Protein 2X6M (pdb70)

Nearest PDB structures (foldseek):
  2x6m-assembly1_A  TM=1.008E+00  e=6.045E-26  Camelus dromedarius
  4jg0-assembly1_H  TM=9.478E-01  e=7.344E-15  Homo sapiens
  6ncp-assembly1_A  TM=9.201E-01  e=1.191E-14  Homo sapiens
  6ncp-assembly2_C  TM=9.007E-01  e=2.667E-14  Homo sapiens
  7k0z-assembly2_A  TM=8.999E-01  e=2.588E-11  Monodelphis domestica

InterPro domains:
  IPR001058 Synuclein [PF01387] (1-130)
  IPR001058 Synuclein [PR01211] (2-14)
  IPR001058 Synuclein [PR01211] (14-28)
  IPR001058 Synuclein [PR01211] (29-48)
  IPR001058 Synuclein [PR01211] (49-72)
  IPR001058 Synuclein [PR01211] (84-99)
  IPR001058 Synuclein [PTHR13820] (1-130)
  IPR002460 Alpha-synuclein [PR01212] (71-80)
  IPR002460 Alpha-synuclein [PR01212] (92-102)
  IPR002460 Alpha-synuclein [PR01212] (103-117)
  IPR002460 Alpha-synuclein [PR01212] (118-133)

Secondary structure (DSSP, 8-state):
-EEEEE--EEEETT--EEEEEEEESS-GGGS-EEEEEE-TTS--EEEEEE-STT---EEE-GGGTTTEEEEEEGGGTEEEEEE-S--GGG-EEEEEEEESSSS--TTSS--EEEE---EEEEEE--/--PPP-

Sequence (132 aa):
GQLVESSGGGSVQAGGSLRLSSCCAASSGIDSSSYCMGWFRQRPGKEEREGVARINGLGGVKTAYADDSVKDRFTISRDNAENTVYLQMMNSSLKPEDTAIYYCCAAKFSPGYCGGSWSNFGYWGQGTQVTVSSHDYEPEA

B-factor: mean 17.91, std 7.94, range [5.57, 53.34]

Foldseek 3Di:
DAKAKDFADAEAAQAKTKIKIADDPDQLLQWWKFKWWAFVPRDIDTAKIAFHPNGGDMDGDPVQPPQWDWGDDNVRSMIMIIGGNDDQRPFTFMKMFTADGGGTPPPDPPRTDYIHPTHTHGYDYD/DDDDDD

CATH classification: 2.60.40.10

Solvent-accessible surface area: 6546 Å² total; per-residue (Å²): 67,100,5,72,17,60,36,32,29,90,32,139,50,59,29,55,27,116,0,28,0,47,13,51,80,18,76,0,23,29,24,1,0,0,0,14,7,54,42,95,82,102,158,110,52,10,0,0,17,7,0,0,95,41,7,117,70,46,18,42,20,140,60,0,106,136,32,4,69,4,43,32,55,82,100,118,42,12,0,37,0,44,0,59,58,3,98,56,106,1,26,2,56,0,29,0,0,0,22,126,68,80,15,92,4,67,48,41,83,62,111,19,24,62,85,6,169,22,19,84,0,42,6,51,86,236,168,220,14,58,124,8

GO terms:
  GO:0035543 positive regulation of SNARE complex assembly (P, IDA)
  GO:0004860 protein kinase inhibitor activity (F, TAS)
  GO:1905606 regulation of presynapse assembly (P, IGI)
  GO:0051621 regulation of norepinephrine uptake (P, IGI)
  GO:0141108 transporter regulator activity (F, IGI)
  GO:0005515 protein binding (F, IPI)
  GO:0003779 actin binding (F, IPI)
  GO:0099512 supramolecular fiber (C, IDA)
  GO:0005543 phospholipid binding (F, IDA)
  GO:0008047 enzyme activator activity (F, IDA)
  GO:0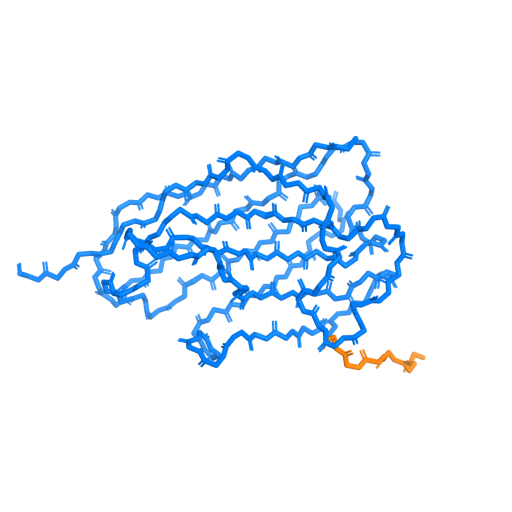034599 cellular response to oxidative stress (P, IDA)
  GO:0005576 extracellular region (C, IDA)
  GO:0005737 cytoplasm (C, IDA)
  GO:0005886 plasma membrane (C, IDA)
  GO:0016234 inclusion body (C, IDA)
  GO:1903285 positive regulation of hydrogen peroxide catabolic process (P, IDA)
  GO:0050729 positive regulation of inflammatory response (P, IDA)
  GO:0006749 glutathione metabolic process (P, IDA)
  GO:0140311 protein sequestering activity (F, IDA)
  GO:0001774 microglial cell activation (P, TAS)

Radius of gyration: 13.83 Å; Cα contacts (8 Å, |Δi|>4): 393; chains: 2; bounding box: 40×36×29 Å

Structure (mmCIF, N/CA/C/O backbone):
data_2X6M
#
_entry.id   2X6M
#
_cell.length_a   60.170
_cell.length_b   63.120
_cell.length_c   62.870
_cell.angle_alpha   90.00
_cell.angle_beta   90.00
_cell.angle_gamma   90.00
#
_symmetry.space_group_name_H-M   'C 2 2 21'
#
loop_
_entity.id
_entity.type
_entity.pdbx_description
1 polymer 'HEAVY CHAIN VARIABLE DOMAIN FROM DROMEDARY'
2 polymer 'ALPHA-SYNUCLEIN PEPTIDE'
3 water water
#
loop_
_atom_site.group_PDB
_atom_site.id
_atom_site.type_symbol
_atom_site.label_atom_id
_atom_site.label_alt_id
_atom_site.label_comp_id
_atom_site.label_asym_id
_atom_site.label_entity_id
_atom_site.label_seq_id
_atom_site.pdbx_PDB_ins_code
_atom_site.Cartn_x
_atom_site.Cartn_y
_atom_site.Cartn_z
_atom_site.occupancy
_atom_site.B_iso_or_equiv
_atom_site.auth_seq_id
_atom_site.auth_comp_id
_atom_site.auth_asym_id
_atom_site.auth_atom_id
_atom_site.pdbx_PDB_model_num
ATOM 1 N N . GLY A 1 1 ? -13.603 31.926 2.703 1.00 37.06 2 GLY A N 1
ATOM 2 C CA . GLY A 1 1 ? -13.820 30.505 3.102 1.00 33.78 2 GLY A CA 1
ATOM 3 C C . GLY A 1 1 ? -12.580 29.798 3.636 1.00 34.06 2 GLY A C 1
ATOM 4 O O . GLY A 1 1 ? -11.655 29.465 2.866 1.00 33.64 2 GLY A O 1
ATOM 5 N N . GLN A 1 2 ? -12.585 29.527 4.950 1.00 30.08 3 GLN A N 1
ATOM 6 C CA . GLN A 1 2 ? -11.455 28.920 5.664 1.00 25.60 3 GLN A CA 1
ATOM 7 C C . GLN A 1 2 ? -12.097 27.957 6.687 1.00 21.21 3 GLN A C 1
ATOM 8 O O . GLN A 1 2 ? -13.181 28.196 7.214 1.00 20.86 3 GLN A O 1
ATOM 14 N N . LEU A 1 3 ? -11.453 26.821 6.892 1.00 15.81 4 LEU A N 1
ATOM 15 C CA . LEU A 1 3 ? -11.896 25.816 7.854 1.00 12.65 4 LEU A CA 1
ATOM 16 C C . LEU A 1 3 ? -10.666 25.475 8.670 1.00 14.96 4 LEU A C 1
ATOM 17 O O . LEU A 1 3 ? -9.576 25.324 8.126 1.00 15.65 4 LEU A O 1
ATOM 22 N N . VAL A 1 4 ? -10.843 25.343 9.973 1.00 14.20 5 VAL A N 1
ATOM 23 C CA . VAL A 1 4 ? -9.750 25.025 10.852 1.00 15.39 5 VAL A CA 1
ATOM 24 C C . VAL A 1 4 ? -10.138 23.903 11.833 1.00 15.53 5 VAL A C 1
ATOM 25 O O . VAL A 1 4 ? -11.079 24.048 12.606 1.00 15.05 5 VAL A O 1
ATOM 29 N N . GLU A 1 5 ? -9.423 22.790 11.767 1.00 14.39 6 GLU A N 1
ATOM 30 C CA . GLU A 1 5 ? -9.698 21.633 12.616 1.00 13.56 6 GLU A CA 1
ATOM 31 C C . GLU A 1 5 ? -8.939 21.781 13.909 1.00 14.52 6 GLU A C 1
ATOM 32 O O . GLU A 1 5 ? -7.747 22.217 13.932 1.00 15.81 6 GLU A O 1
ATOM 38 N N . SER A 1 6 ? -9.580 21.308 14.982 1.00 13.78 7 SER A N 1
ATOM 39 C CA A SER A 1 6 ? -8.856 21.098 16.228 0.50 13.35 7 SER A CA 1
ATOM 40 C CA B SER A 1 6 ? -9.014 21.255 16.331 0.50 14.59 7 SER A CA 1
ATOM 41 C C . SER A 1 6 ? -9.431 19.920 16.963 1.00 13.56 7 SER A C 1
ATOM 42 O O . SER A 1 6 ? -10.378 19.265 16.505 1.00 14.13 7 SER A O 1
ATOM 47 N N . GLY A 1 7 ? -8.804 19.586 18.095 1.00 13.28 8 GLY A N 1
ATOM 48 C CA . GLY A 1 7 ? -9.297 18.459 18.897 1.00 15.16 8 GLY A CA 1
ATOM 49 C C . GLY A 1 7 ? -8.531 17.159 18.655 1.00 14.38 8 GLY A C 1
ATOM 50 O O . GLY A 1 7 ? -8.814 16.144 19.293 1.00 16.22 8 GLY A O 1
ATOM 51 N N . GLY A 1 8 ? -7.579 17.169 17.725 1.00 14.69 9 GLY A N 1
ATOM 52 C CA . GLY A 1 8 ? -6.793 15.950 17.480 1.00 14.34 9 GLY A CA 1
ATOM 53 C C . GLY A 1 8 ? -5.867 15.617 18.649 1.00 14.20 9 GLY A C 1
ATOM 54 O O . GLY A 1 8 ? -5.665 16.400 19.596 1.00 16.58 9 GLY A O 1
ATOM 55 N N . GLY A 1 9 ? -5.365 14.392 18.648 1.00 11.62 10 GLY A N 1
ATOM 56 C CA . GLY A 1 9 ? -4.461 14.023 19.706 1.00 12.82 10 GLY A CA 1
ATOM 57 C C . GLY A 1 9 ? -4.193 12.568 19.556 1.00 13.40 10 GLY A C 1
ATOM 58 O O . GLY A 1 9 ? -4.513 11.959 18.521 1.00 12.84 10 GLY A O 1
ATOM 59 N N . SER A 1 10 ? -3.602 12.017 20.594 1.00 11.69 11 SER A N 1
ATOM 60 C CA . SER A 1 10 ? -3.073 10.676 20.577 1.00 12.98 11 SER A CA 1
ATOM 61 C C . SER A 1 10 ? -3.667 9.892 21.740 1.00 13.64 11 SER A C 1
ATOM 62 O O . SER A 1 10 ? -3.410 10.193 22.938 1.00 14.91 11 SER A O 1
ATOM 65 N N . VAL A 1 11 ? -4.501 8.915 21.389 1.00 12.65 12 VAL A N 1
ATOM 66 C CA . VAL A 1 11 ? -5.367 8.224 22.348 1.00 12.74 12 VAL A CA 1
ATOM 67 C C . VAL A 1 11 ? -5.186 6.711 22.190 1.00 13.90 12 VAL A C 1
ATOM 68 O O . VAL A 1 11 ? -4.412 6.203 21.365 1.00 12.72 12 VAL A O 1
ATOM 72 N N . GLN A 1 12 ? -5.888 5.975 23.020 1.00 13.37 13 GLN A N 1
ATOM 73 C CA . GLN A 1 12 ? -5.725 4.537 23.048 1.00 13.16 13 GLN A CA 1
ATOM 74 C C . GLN A 1 12 ? -6.929 3.837 22.482 1.00 10.53 13 GLN A C 1
ATOM 75 O O . GLN A 1 12 ? -8.033 4.389 22.419 1.00 13.09 13 GLN A O 1
ATOM 81 N N . ALA A 1 13 ? -6.656 2.662 21.947 1.00 11.80 14 ALA A N 1
ATOM 82 C CA . ALA A 1 13 ? -7.722 1.897 21.293 1.00 11.52 14 ALA A CA 1
ATOM 83 C C . ALA A 1 13 ? -8.914 1.792 22.241 1.00 11.99 14 ALA A C 1
ATOM 84 O O . ALA A 1 13 ? -8.725 1.569 23.459 1.00 13.58 14 ALA A O 1
ATOM 86 N N . GLY A 1 14 ? -10.128 1.890 21.681 1.00 11.71 15 GLY A N 1
ATOM 87 C CA . GLY A 1 14 ? -11.347 1.850 22.505 1.00 12.83 15 GLY A CA 1
ATOM 88 C C . GLY A 1 14 ? -11.831 3.242 22.977 1.00 13.02 15 GLY A C 1
ATOM 89 O O . GLY A 1 14 ? -13.005 3.417 23.302 1.00 14.39 15 GLY A O 1
ATOM 90 N N . GLY A 1 15 ? -10.937 4.207 23.006 1.00 14.05 16 GLY A N 1
ATOM 91 C CA . GLY A 1 15 ? -11.273 5.554 23.459 1.00 13.69 16 GLY A CA 1
ATOM 92 C C . GLY A 1 15 ? -11.988 6.434 22.459 1.00 12.96 16 GLY A C 1
ATOM 93 O O . GLY A 1 15 ? -12.476 5.975 21.412 1.00 12.69 16 GLY A O 1
ATOM 94 N N . SER A 1 16 ? -12.096 7.701 22.809 1.00 12.38 17 SER A N 1
ATOM 95 C CA . SER A 1 16 ? -12.851 8.642 22.022 1.00 11.69 17 SER A CA 1
ATOM 96 C C . SER A 1 16 ? -12.038 9.900 21.843 1.00 11.00 17 SER A C 1
ATOM 97 O O . SER A 1 16 ? -11.159 10.236 22.638 1.00 14.23 17 SER A O 1
ATOM 100 N N . LEU A 1 17 ? -12.398 10.669 20.809 1.00 11.72 18 LEU A N 1
ATOM 101 C CA . LEU A 1 17 ? -11.841 11.972 20.593 1.00 10.99 18 LEU A CA 1
ATOM 102 C C . LEU A 1 17 ? -12.938 12.745 19.909 1.00 11.28 18 LEU A C 1
ATOM 103 O O . LEU A 1 17 ? -13.639 12.188 19.052 1.00 13.05 18 LEU A O 1
ATOM 108 N N . ARG A 1 18 ? -13.066 14.027 20.237 1.00 10.61 19 ARG A N 1
ATOM 109 C CA . ARG A 1 18 ? -14.043 14.880 19.545 1.00 11.52 19 ARG A CA 1
ATOM 110 C C . ARG A 1 18 ? -13.293 15.953 18.787 1.00 12.38 19 ARG A C 1
ATOM 111 O O . ARG A 1 18 ? -12.540 16.787 19.417 1.00 12.69 19 ARG A O 1
ATOM 119 N N . LEU A 1 19 ? -13.416 15.898 17.462 1.00 11.99 20 LEU A N 1
ATOM 120 C CA . LEU A 1 19 ? -12.788 16.920 16.580 1.00 9.71 20 LEU A CA 1
ATOM 121 C C . LEU A 1 19 ? -13.774 18.024 16.361 1.00 11.66 20 LEU A C 1
ATOM 122 O O . LEU A 1 19 ? -15.015 17.821 16.353 1.00 12.71 20 LEU A O 1
ATOM 127 N N . SER A 1 20 ? -13.242 19.230 16.206 1.00 12.10 21 SER A N 1
ATOM 128 C CA A SER A 1 20 ? -14.067 20.411 15.847 0.80 12.97 21 SER A CA 1
ATOM 129 C CA B SER A 1 20 ? -14.110 20.320 15.781 0.20 11.61 21 SER A CA 1
ATOM 130 C C . SER A 1 20 ? -13.559 21.012 14.557 1.00 13.70 21 SER A C 1
ATOM 131 O O . SER A 1 20 ? -12.329 20.961 14.254 1.00 14.86 21 SER A O 1
ATOM 136 N N . CYS A 1 21 ? -14.459 21.629 13.809 1.00 12.85 22 CYS A N 1
ATOM 137 C CA A CYS A 1 21 ? -14.086 22.297 12.586 0.50 13.18 22 CYS A CA 1
ATOM 138 C CA B CYS A 1 21 ? -14.049 22.323 12.623 0.50 13.92 22 CYS A CA 1
ATOM 139 C C . CYS A 1 21 ? -14.723 23.695 12.660 1.00 14.18 22 CYS A C 1
ATOM 140 O O . CYS A 1 21 ? -15.938 23.822 12.551 1.00 14.52 22 CYS A O 1
ATOM 145 N N . ALA A 1 22 ? -13.907 24.713 12.837 1.00 13.35 23 ALA A N 1
ATOM 146 C CA . ALA A 1 22 ? -14.420 26.099 12.908 1.00 14.44 23 ALA A CA 1
ATOM 147 C C . ALA A 1 22 ? -14.400 26.662 11.505 1.00 13.59 23 ALA A C 1
ATOM 148 O O . ALA A 1 22 ? -13.340 26.735 10.908 1.00 13.73 23 ALA A O 1
ATOM 150 N N . ALA A 1 23 ? -15.556 27.053 10.987 1.00 15.22 24 ALA A N 1
ATOM 151 C CA . ALA A 1 23 ? -15.628 27.721 9.698 1.00 16.13 24 ALA A CA 1
ATOM 152 C C . ALA A 1 23 ? -15.533 29.256 9.793 1.00 17.57 24 ALA A C 1
ATOM 153 O O . ALA A 1 23 ? -15.902 29.852 10.807 1.00 18.58 24 ALA A O 1
ATOM 155 N N . SER A 1 24 ? -14.927 29.865 8.773 1.00 18.88 25 SER A N 1
ATOM 156 C CA A SER A 1 24 ? -14.802 31.342 8.618 0.80 18.47 25 SER A CA 1
ATOM 157 C CA B SER A 1 24 ? -14.916 31.312 8.634 0.20 18.14 25 SER A CA 1
ATOM 158 C C . SER A 1 24 ? -15.159 31.681 7.185 1.00 19.48 25 SER A C 1
ATOM 159 O O . SER A 1 24 ? -14.965 30.858 6.256 1.00 21.36 25 SER A O 1
ATOM 164 N N . GLY A 1 25 ? -15.631 32.891 6.968 1.00 19.49 26 GLY A N 1
ATOM 165 C CA . GLY A 1 25 ? -16.026 33.296 5.623 1.00 20.94 26 GLY A CA 1
ATOM 166 C C . GLY A 1 25 ? -17.388 32.759 5.210 1.00 22.65 26 GLY A C 1
ATOM 167 O O . GLY A 1 25 ? -18.320 33.537 4.917 1.00 27.34 26 GLY A O 1
ATOM 168 N N . ILE A 1 26 ? -17.519 31.447 5.139 1.00 21.77 27 ILE A N 1
ATOM 169 C CA . ILE A 1 26 ? -18.810 30.831 4.894 1.00 22.17 27 ILE A CA 1
ATOM 170 C C . ILE A 1 26 ? -19.571 30.434 6.149 1.00 20.26 27 ILE A C 1
ATOM 171 O O . ILE A 1 26 ? -19.018 30.274 7.238 1.00 19.48 27 ILE A O 1
ATOM 176 N N . ASP A 1 27 ? -20.857 30.260 5.939 1.00 16.59 28 ASP A N 1
ATOM 177 C CA . ASP A 1 27 ? -21.780 29.905 6.977 1.00 16.76 28 ASP A CA 1
ATOM 178 C C . ASP A 1 27 ? -22.032 28.395 6.835 1.00 14.52 28 ASP A C 1
ATOM 179 O O . ASP A 1 27 ? -22.827 27.943 5.970 1.00 16.71 28 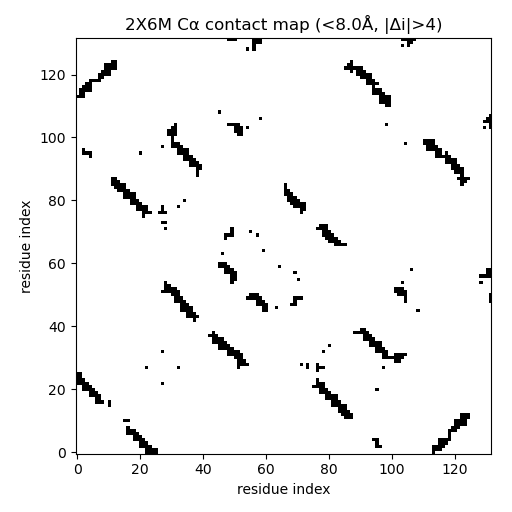ASP A O 1
ATOM 184 N N . SER A 1 28 ? -21.418 27.631 7.724 1.00 13.57 29 SER A N 1
ATOM 185 C CA . SER A 1 28 ? -21.446 26.170 7.615 1.00 14.75 29 SER A CA 1
ATOM 186 C C . SER A 1 28 ? -22.863 25.603 7.755 1.00 14.07 29 SER A C 1
ATOM 187 O O . SER A 1 28 ? -23.104 24.522 7.257 1.00 15.24 29 SER A O 1
ATOM 190 N N . SER A 1 29 ? -23.809 26.364 8.340 1.00 13.55 30 SER A N 1
ATOM 191 C CA . SER A 1 29 ? -25.180 25.838 8.477 1.00 15.03 30 SER A CA 1
ATOM 192 C C . SER A 1 29 ? -25.808 25.672 7.109 1.00 16.82 30 SER A C 1
ATOM 193 O O . SER A 1 29 ? -26.721 24.848 6.955 1.00 18.35 30 SER A O 1
ATOM 196 N N . SER A 1 30 ? -25.320 26.449 6.132 1.00 15.58 31 SER A N 1
ATOM 197 C CA . SER A 1 30 ? -25.822 26.449 4.754 1.00 16.34 31 SER A CA 1
ATOM 198 C C . SER A 1 30 ? -25.234 25.385 3.845 1.00 17.30 31 SER A C 1
ATOM 199 O O . SER A 1 30 ? -25.811 25.094 2.821 1.00 14.66 31 SER A O 1
ATOM 202 N N . TYR A 1 31 ? -24.082 24.827 4.217 1.00 14.39 32 TYR A N 1
ATOM 203 C CA . TYR A 1 31 ? -23.273 24.046 3.274 1.00 13.35 32 TYR A CA 1
ATOM 204 C C . TYR A 1 31 ? -23.264 22.596 3.693 1.00 12.18 32 TYR A C 1
ATOM 205 O O . TYR A 1 31 ? -23.379 22.259 4.890 1.00 14.64 32 TYR A O 1
ATOM 214 N N . CYS A 1 32 ? -23.102 21.726 2.707 1.00 11.93 33 CYS A N 1
ATOM 215 C CA . CYS A 1 32 ? -22.755 20.334 2.976 1.00 10.34 33 CYS A CA 1
ATOM 216 C C . CYS A 1 32 ? -21.316 20.342 3.535 1.00 10.98 33 CYS A C 1
ATOM 217 O O . CYS A 1 32 ? -20.390 20.805 2.870 1.00 13.57 33 CYS A O 1
ATOM 220 N N . MET A 1 33 ? -21.187 19.906 4.790 1.00 9.49 34 MET A N 1
ATOM 221 C CA . MET A 1 33 ? -19.901 19.838 5.479 1.00 9.95 34 MET A CA 1
ATOM 222 C C . MET A 1 33 ? -19.468 18.398 5.637 1.00 10.56 34 MET A C 1
ATOM 223 O O . MET A 1 33 ? -20.296 17.499 5.795 1.00 11.49 34 MET A O 1
ATOM 228 N N . GLY A 1 34 ? -18.158 18.168 5.550 1.00 9.71 35 GLY A N 1
ATOM 229 C CA . GLY A 1 34 ? -17.686 16.786 5.652 1.00 10.23 35 GLY A CA 1
ATOM 230 C C . GLY A 1 34 ? -16.403 16.676 6.455 1.00 10.47 35 GLY A C 1
ATOM 231 O O . GLY A 1 34 ? -15.693 17.655 6.659 1.00 12.18 35 GLY A O 1
ATOM 232 N N . TRP A 1 35 ? -16.131 15.449 6.848 1.00 10.90 36 TRP A N 1
ATOM 233 C CA . TRP A 1 35 ? -14.841 15.073 7.376 1.00 11.67 36 TRP A CA 1
ATOM 234 C C . TRP A 1 35 ? -14.296 14.001 6.455 1.00 10.74 36 TRP A C 1
ATOM 235 O O . TRP A 1 35 ? -15.042 13.107 6.003 1.00 9.45 36 TRP A O 1
ATOM 246 N N . PHE A 1 36 ? -13.018 14.173 6.126 1.00 9.89 37 PHE A N 1
ATOM 247 C CA . PHE A 1 36 ? -12.250 13.194 5.368 1.00 10.57 37 PHE A CA 1
ATOM 248 C C . PHE A 1 36 ? -11.037 12.816 6.181 1.00 10.75 37 PHE A C 1
ATOM 249 O O . PHE A 1 36 ? -10.707 13.474 7.118 1.00 13.33 37 PHE A O 1
ATOM 257 N N . ARG A 1 37 ? -10.388 11.750 5.784 1.00 10.04 38 ARG A N 1
ATOM 258 C CA . ARG A 1 37 ? -9.104 11.410 6.460 1.00 10.65 38 ARG A CA 1
ATOM 259 C C . ARG A 1 37 ? -8.111 10.847 5.454 1.00 11.17 38 ARG A C 1
ATOM 260 O O . ARG A 1 37 ? -8.486 10.233 4.435 1.00 11.09 38 ARG A O 1
ATOM 268 N N . GLN A 1 38 ? -6.855 10.972 5.811 1.00 10.60 39 GLN A N 1
ATOM 269 C CA . GLN A 1 38 ? -5.779 10.360 5.021 1.00 11.45 39 GLN A CA 1
ATOM 270 C C . GLN A 1 38 ? -4.976 9.503 5.988 1.00 12.15 39 GLN A C 1
ATOM 271 O O . GLN A 1 38 ? -4.1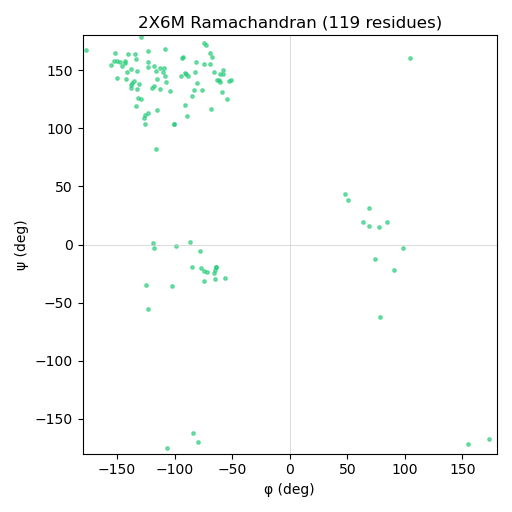75 10.008 6.780 1.00 11.97 39 GLN A O 1
ATOM 277 N N . ARG A 1 39 ? -5.193 8.212 5.903 1.00 11.99 40 ARG A N 1
ATOM 278 C CA . ARG A 1 39 ? -4.485 7.220 6.722 1.00 11.34 40 ARG A CA 1
ATOM 279 C C . ARG A 1 39 ? -3.045 7.065 6.206 1.00 13.57 40 ARG A C 1
ATOM 280 O O . ARG A 1 39 ? -2.755 7.370 5.042 1.00 14.33 40 ARG A O 1
ATOM 288 N N . PRO A 1 40 ? -2.125 6.630 7.067 1.00 13.55 41 PRO A N 1
ATOM 289 C CA . PRO A 1 40 ? -0.714 6.624 6.616 1.00 16.30 41 PRO A CA 1
ATOM 290 C C . PRO A 1 40 ? -0.478 5.857 5.318 1.00 15.36 41 PRO A C 1
ATOM 291 O O . PRO A 1 40 ? -0.898 4.696 5.179 1.00 17.55 41 PRO A O 1
ATOM 295 N N . GLY A 1 41 ? 0.139 6.538 4.333 1.00 17.56 42 GLY A N 1
ATOM 296 C CA . GLY A 1 41 ? 0.364 5.913 3.014 1.00 18.70 42 GLY A CA 1
ATOM 297 C C . GLY A 1 41 ? -0.873 5.545 2.205 1.00 20.18 42 GLY A C 1
ATOM 298 O O . GLY A 1 41 ? -0.820 4.689 1.306 1.00 22.11 42 GLY A O 1
ATOM 299 N N . LYS A 1 42 ? -2.013 6.160 2.539 1.00 16.48 43 LYS A N 1
ATOM 300 C CA . LYS A 1 42 ? -3.251 5.878 1.803 1.00 16.34 43 LYS A CA 1
ATOM 301 C C . LYS A 1 42 ? -3.804 7.177 1.241 1.00 15.38 43 LYS A C 1
ATOM 302 O O . LYS A 1 42 ? -3.537 8.257 1.779 1.00 16.49 43 LYS A O 1
ATOM 308 N N . GLU A 1 43 ? -4.627 7.070 0.188 1.00 15.36 44 GLU A N 1
ATOM 309 C CA A GLU A 1 43 ? -5.290 8.256 -0.363 0.60 13.96 44 GLU A CA 1
ATOM 310 C CA B GLU A 1 43 ? -5.336 8.222 -0.390 0.40 15.62 44 GLU A CA 1
ATOM 311 C C . GLU A 1 43 ? -6.407 8.764 0.551 1.00 14.03 44 GLU A C 1
ATOM 312 O O . GLU A 1 43 ? -6.962 8.010 1.335 1.00 16.06 44 GLU A O 1
ATOM 323 N N . ARG A 1 44 ? -6.713 10.067 0.456 1.00 13.70 45 ARG A N 1
ATOM 324 C CA . ARG A 1 44 ? -7.761 10.675 1.258 1.00 12.35 45 ARG A CA 1
ATOM 325 C C . ARG A 1 44 ? -9.111 10.022 0.956 1.00 14.78 45 ARG A C 1
ATOM 326 O O . ARG A 1 44 ? -9.375 9.630 -0.211 1.00 16.36 45 ARG A O 1
ATOM 334 N N . GLU A 1 45 ? -9.898 9.806 2.009 1.00 11.41 46 GLU A N 1
ATOM 335 C CA . GLU A 1 45 ? -11.227 9.152 1.803 1.00 12.38 46 GLU A CA 1
ATOM 336 C C . GLU A 1 45 ? -12.253 9.862 2.643 1.00 13.25 46 GLU A C 1
ATOM 337 O O . GLU A 1 45 ? -11.937 10.457 3.698 1.00 11.42 46 GLU A O 1
ATOM 343 N N . GLY A 1 46 ? -13.502 9.840 2.177 1.00 12.39 47 GLY A N 1
ATOM 344 C CA . GLY A 1 46 ? -14.568 10.387 2.986 1.00 10.47 47 GLY A CA 1
ATOM 345 C C . GLY A 1 46 ? -14.826 9.608 4.266 1.00 10.29 47 GLY A C 1
ATOM 346 O O . GLY A 1 46 ? -14.667 8.368 4.340 1.00 13.11 47 GLY A O 1
ATOM 347 N N . VAL A 1 47 ? -15.251 10.346 5.277 1.00 10.17 48 VAL A N 1
ATOM 348 C CA . VAL A 1 47 ? -15.508 9.762 6.598 1.00 9.92 48 VAL A CA 1
ATOM 349 C C . VAL A 1 47 ? -16.964 10.072 6.951 1.00 9.78 48 VAL A C 1
ATOM 350 O O . VAL A 1 47 ? -17.703 9.148 7.276 1.00 11.29 48 VAL A O 1
ATOM 354 N N . ALA A 1 48 ? -17.367 11.335 6.934 1.00 10.29 49 ALA A N 1
ATOM 355 C CA . ALA A 1 48 ? -18.779 11.630 7.288 1.00 9.82 49 ALA A CA 1
ATOM 356 C C . ALA A 1 48 ? -19.170 12.898 6.594 1.00 11.98 49 ALA A C 1
ATOM 357 O O . ALA A 1 48 ? -18.333 13.740 6.329 1.00 10.58 49 ALA A O 1
ATOM 359 N N . ARG A 1 49 ? -20.461 13.092 6.400 1.00 10.05 50 ARG A N 1
ATOM 360 C CA . ARG A 1 49 ? -20.898 14.393 5.827 1.00 10.31 50 ARG A CA 1
ATOM 361 C C . ARG A 1 49 ? -22.293 14.694 6.360 1.00 11.11 50 ARG A C 1
ATOM 362 O O . ARG A 1 49 ? -23.036 13.758 6.761 1.00 11.64 50 ARG A O 1
ATOM 370 N N . ILE A 1 50 ? -22.658 15.970 6.350 1.00 10.33 51 ILE A N 1
ATOM 371 C CA . ILE A 1 50 ? -23.950 16.401 6.884 1.00 10.54 51 ILE A CA 1
ATOM 372 C C . ILE A 1 50 ? -24.463 17.412 5.865 1.00 12.41 51 ILE A C 1
ATOM 373 O O . ILE A 1 50 ? -23.680 18.252 5.335 1.00 11.69 51 ILE A O 1
ATOM 378 N N . ASN A 1 51 ? -25.758 17.329 5.597 1.00 12.54 52 ASN A N 1
ATOM 379 C CA . ASN A 1 51 ? -26.367 18.275 4.662 1.00 10.61 52 ASN A CA 1
ATOM 380 C C . ASN A 1 51 ? -26.220 19.727 5.037 1.00 9.50 52 ASN A C 1
ATOM 381 O O . ASN A 1 51 ? -26.219 20.107 6.244 1.00 12.19 52 ASN A O 1
ATOM 386 N N . GLY A 1 52 ? -26.187 20.545 4.008 1.00 12.14 53 GLY A N 1
ATOM 387 C CA . GLY A 1 52 ? -26.412 22.009 4.177 1.00 13.13 53 GLY A CA 1
ATOM 388 C C . GLY A 1 52 ? -27.896 22.384 4.190 1.00 13.97 53 GLY A C 1
ATOM 389 O O . GLY A 1 52 ? -28.750 21.568 4.545 1.00 13.83 53 GLY A O 1
ATOM 390 N N . LEU A 1 53 ? -28.163 23.665 3.966 1.00 15.31 54 LEU A N 1
ATOM 391 C CA . LEU A 1 53 ? -29.524 24.240 4.181 1.00 15.55 54 LEU A CA 1
ATOM 392 C C . LEU A 1 53 ? -30.144 23.914 5.550 1.00 17.96 54 LEU A C 1
ATOM 393 O O . LEU A 1 53 ? -31.358 23.621 5.647 1.00 17.80 54 LEU A O 1
ATOM 398 N N . GLY A 1 54 ? -29.304 23.921 6.580 1.00 15.09 55 GLY A N 1
ATOM 399 C CA . GLY A 1 54 ? -29.772 23.669 7.937 1.00 18.20 55 GLY A CA 1
ATOM 400 C C . GLY A 1 54 ? -30.226 22.232 8.141 1.00 18.36 55 GLY A C 1
ATOM 401 O O . GLY A 1 54 ? -30.862 21.919 9.160 1.00 21.44 55 GLY A O 1
ATOM 402 N N . GLY A 1 55 ? -29.849 21.347 7.216 1.00 17.49 56 GLY A N 1
ATOM 403 C CA . GLY A 1 55 ? -30.267 19.953 7.324 1.00 19.05 56 GLY A CA 1
ATOM 404 C C . GLY A 1 55 ? -29.622 19.250 8.514 1.00 16.03 56 GLY A C 1
ATOM 405 O O . GLY A 1 55 ? -28.657 19.773 9.126 1.00 18.33 56 GLY A O 1
ATOM 406 N N . VAL A 1 56 ? -30.214 18.139 8.918 1.00 15.61 57 VAL A N 1
ATOM 407 C CA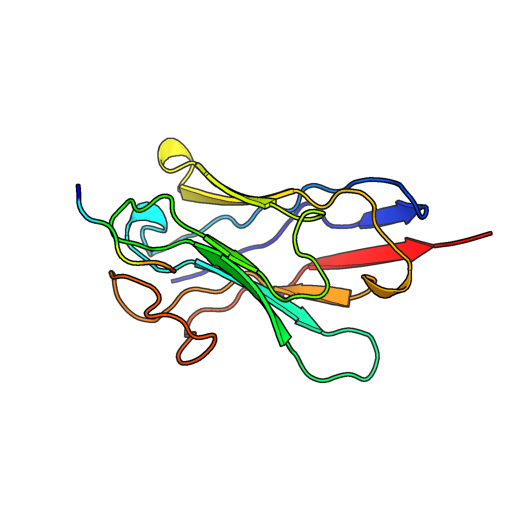 . VAL A 1 56 ? -29.666 17.318 10.004 1.00 15.91 57 VAL A CA 1
ATOM 408 C C . VAL A 1 56 ? -29.277 15.920 9.573 1.00 15.49 57 VAL A C 1
ATOM 409 O O . VAL A 1 56 ? -28.688 15.168 10.367 1.00 17.25 57 VAL A O 1
ATOM 413 N N . LYS A 1 57 ? -29.529 15.571 8.307 1.00 13.10 58 LYS A N 1
ATOM 414 C CA . LYS A 1 57 ? -29.252 14.186 7.866 1.00 13.67 58 LYS A CA 1
ATOM 415 C C . LYS A 1 57 ? -27.787 14.059 7.538 1.00 14.47 58 LYS A C 1
ATOM 416 O O . LYS A 1 57 ? -27.110 15.033 7.102 1.00 14.05 58 LYS A O 1
ATOM 422 N N . THR A 1 58 ? -27.297 12.861 7.768 1.00 13.12 59 THR A N 1
ATOM 423 C CA . THR A 1 58 ? -25.867 12.591 7.711 1.00 13.92 59 THR A CA 1
ATOM 424 C C . THR A 1 58 ? -25.602 11.308 6.918 1.00 14.18 59 THR A C 1
ATOM 425 O O . THR A 1 58 ? -26.482 10.428 6.736 1.00 15.05 59 THR A O 1
ATOM 429 N N . ALA A 1 59 ? -24.343 11.142 6.513 1.00 12.79 60 ALA A N 1
ATOM 430 C CA . ALA A 1 59 ? -23.900 9.892 5.891 1.00 12.06 60 ALA A CA 1
ATOM 431 C C . ALA A 1 59 ? -22.496 9.599 6.336 1.00 11.46 60 ALA A C 1
ATOM 432 O O . ALA A 1 59 ? -21.753 10.536 6.657 1.00 11.53 60 ALA A O 1
ATOM 434 N N . TYR A 1 60 ? -22.112 8.327 6.255 1.00 11.87 61 TYR A N 1
ATOM 435 C CA . TYR A 1 60 ? -20.838 7.874 6.847 1.00 11.04 61 TYR A CA 1
ATOM 436 C C . TYR A 1 60 ? -20.220 6.877 5.932 1.00 13.87 61 TYR A C 1
ATOM 437 O O . TYR A 1 60 ? -20.956 6.030 5.338 1.00 14.68 61 TYR A O 1
ATOM 446 N N . ALA A 1 61 ? -18.889 6.867 5.932 1.00 13.23 62 ALA A N 1
ATOM 447 C CA . ALA A 1 61 ? -18.150 5.738 5.347 1.00 13.22 62 ALA A CA 1
ATOM 448 C C . ALA A 1 61 ? -18.521 4.467 6.133 1.00 14.17 62 ALA A C 1
ATOM 449 O O . ALA A 1 61 ? -18.708 4.500 7.346 1.00 13.41 62 ALA A O 1
ATOM 451 N N . ASP A 1 62 ? -18.658 3.342 5.438 1.00 16.41 63 ASP A N 1
ATOM 452 C CA A ASP A 1 62 ? -18.969 2.071 6.095 0.50 16.41 63 ASP A CA 1
ATOM 453 C CA B ASP A 1 62 ? -18.968 2.068 6.079 0.50 15.99 63 ASP A CA 1
ATOM 454 C C . ASP A 1 62 ? -18.018 1.765 7.252 1.00 15.32 63 ASP A C 1
ATOM 455 O O . ASP A 1 62 ? -18.418 1.188 8.284 1.00 16.30 63 ASP A O 1
ATOM 464 N N . SER A 1 63 ? -16.761 2.145 7.093 1.00 14.26 64 SER A N 1
ATOM 465 C CA . SER A 1 63 ? -15.773 1.851 8.118 1.00 15.33 64 SER A CA 1
ATOM 466 C C . SER A 1 63 ? -15.973 2.515 9.453 1.00 15.12 64 SER A C 1
ATOM 467 O O . SER A 1 63 ? -15.351 2.099 10.438 1.00 15.19 64 SER A O 1
ATOM 470 N N . VAL A 1 64 ? -16.720 3.604 9.464 1.00 14.06 65 VAL A N 1
ATOM 471 C CA . VAL A 1 64 ? -16.895 4.342 10.663 1.00 13.82 65 VAL A CA 1
ATOM 472 C C . VAL A 1 64 ? -18.355 4.391 11.093 1.00 13.78 65 VAL A C 1
ATOM 473 O O . VAL A 1 64 ? -18.658 4.977 12.135 1.00 13.72 65 VAL A O 1
ATOM 477 N N . LYS A 1 65 ? -19.266 3.749 10.370 1.00 15.10 66 LYS A N 1
ATOM 478 C CA . LYS A 1 65 ? -20.653 3.909 10.706 1.00 16.82 66 LYS A CA 1
ATOM 479 C C . LYS A 1 65 ? -20.895 3.356 12.102 1.00 18.14 66 LYS A C 1
ATOM 480 O O . LYS A 1 65 ? -20.285 2.362 12.516 1.00 19.13 66 LYS A O 1
ATOM 486 N N . ASP A 1 66 ? -21.743 4.058 12.831 1.00 20.53 67 ASP A N 1
ATOM 487 C CA . ASP A 1 66 ? -22.086 3.674 14.216 1.00 22.94 67 ASP A CA 1
ATOM 4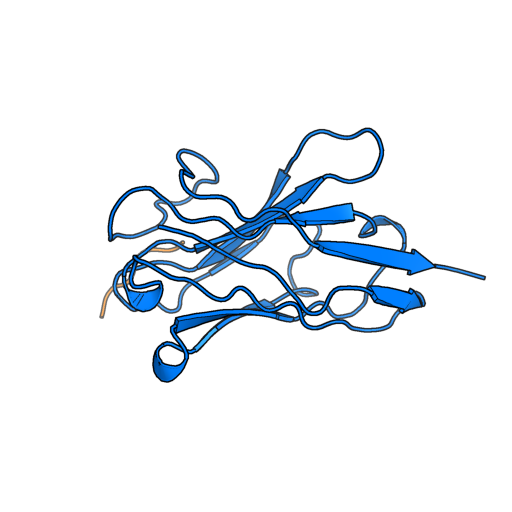88 C C . ASP A 1 66 ? -20.995 3.953 15.233 1.00 21.29 67 ASP A C 1
ATOM 489 O O . ASP A 1 66 ? -21.242 3.787 16.441 1.00 27.96 67 ASP A O 1
ATOM 494 N N . ARG A 1 67 ? -19.778 4.263 14.799 1.00 15.39 68 ARG A N 1
ATOM 495 C CA . ARG A 1 67 ? -18.752 4.625 15.773 1.00 14.09 68 ARG A CA 1
ATOM 496 C C . ARG A 1 67 ? -18.533 6.134 15.811 1.00 13.18 68 ARG A C 1
ATOM 497 O O . ARG A 1 67 ? -18.206 6.697 16.883 1.00 13.64 68 ARG A O 1
ATOM 505 N N . PHE A 1 68 ? -18.634 6.780 14.641 1.00 11.82 69 PHE A N 1
ATOM 506 C CA . PHE A 1 68 ? -18.361 8.216 14.563 1.00 11.80 69 PHE A CA 1
ATOM 507 C C . PHE A 1 68 ? -19.693 8.915 14.304 1.00 12.60 69 PHE A C 1
ATOM 508 O O . PHE A 1 68 ? -20.590 8.333 13.658 1.00 14.06 69 PHE A O 1
ATOM 516 N N . THR A 1 69 ? -19.831 10.145 14.825 1.00 11.50 70 THR A N 1
ATOM 517 C CA . THR A 1 69 ? -21.024 10.942 14.566 1.00 12.96 70 THR A CA 1
ATOM 518 C C . THR A 1 69 ? -20.626 12.322 14.154 1.00 12.52 70 THR A C 1
ATOM 519 O O . THR A 1 69 ? -19.868 12.986 14.880 1.00 11.17 70 THR A O 1
ATOM 523 N N . ILE A 1 70 ? -21.107 12.791 13.013 1.00 10.42 71 ILE A N 1
ATOM 524 C CA . ILE A 1 70 ? -20.882 14.174 12.633 1.00 11.36 71 ILE A CA 1
ATOM 525 C C . ILE A 1 70 ? -22.096 14.974 13.093 1.00 11.64 71 ILE A C 1
ATOM 526 O O . ILE A 1 70 ? -23.265 14.518 12.989 1.00 13.40 71 ILE A O 1
ATOM 531 N N . SER A 1 71 ? -21.828 16.205 13.507 1.00 10.85 72 SER A N 1
ATOM 532 C CA . SER A 1 71 ? -22.940 17.089 13.898 1.00 11.41 72 SER A CA 1
ATOM 533 C C . SER A 1 71 ? -22.509 18.517 13.640 1.00 12.31 72 SER A C 1
ATOM 534 O O . SER A 1 71 ? -21.320 18.793 13.421 1.00 12.64 72 SER A O 1
ATOM 537 N N . ARG A 1 72 ? -23.480 19.429 13.640 1.00 12.89 73 ARG A N 1
ATOM 538 C CA . ARG A 1 72 ? -23.109 20.851 13.463 1.00 13.97 73 ARG A CA 1
ATOM 539 C C . ARG A 1 72 ? -23.820 21.683 14.495 1.00 14.54 73 ARG A C 1
ATOM 540 O O . ARG A 1 72 ? -25.024 21.521 14.703 1.00 17.70 73 ARG A O 1
ATOM 548 N N . ASP A 1 73 ? -23.064 22.590 15.132 1.00 13.62 74 ASP A N 1
ATOM 549 C CA . ASP A 1 73 ? -23.671 23.567 16.017 1.00 15.91 74 ASP A CA 1
ATOM 550 C C . ASP A 1 73 ? -23.773 24.890 15.248 1.00 14.05 74 ASP A C 1
ATOM 551 O O . ASP A 1 73 ? -22.791 25.582 15.051 1.00 14.54 74 ASP A O 1
ATOM 556 N N . ASN A 1 74 ? -24.981 25.202 14.801 1.00 16.78 75 ASN A N 1
ATOM 557 C CA . ASN A 1 74 ? -25.159 26.362 13.927 1.00 16.53 75 ASN A CA 1
ATOM 558 C C . ASN A 1 74 ? -24.832 27.673 14.652 1.00 17.40 75 ASN A C 1
ATOM 559 O O . ASN A 1 74 ? -24.300 28.609 14.033 1.00 20.13 75 ASN A O 1
ATOM 564 N N . ALA A 1 75 ? -25.035 27.725 15.974 1.00 17.72 76 ALA A N 1
ATOM 565 C CA . ALA A 1 75 ? -24.721 28.938 16.691 1.00 17.96 76 ALA A CA 1
ATOM 566 C C . ALA A 1 75 ? -23.222 29.200 16.828 1.00 16.35 76 ALA A C 1
ATOM 567 O O . ALA A 1 75 ? -22.793 30.322 17.041 1.00 16.29 76 ALA A O 1
ATOM 569 N N . GLU A 1 76 ? -22.418 28.142 16.742 1.00 16.38 77 GLU A N 1
ATOM 570 C CA . GLU A 1 76 ? -20.962 28.261 16.808 1.00 17.03 77 GLU A CA 1
ATOM 571 C C . GLU A 1 76 ? -20.304 28.238 15.415 1.00 14.56 77 GLU A C 1
ATOM 572 O O . GLU A 1 76 ? -19.095 28.408 15.282 1.00 14.94 77 GLU A O 1
ATOM 578 N N . ASN A 1 77 ? -21.106 28.082 14.346 1.00 12.59 78 ASN A N 1
ATOM 579 C CA . ASN A 1 77 ? -20.537 27.934 12.995 1.00 13.57 78 ASN A CA 1
ATOM 580 C C . ASN A 1 77 ? -19.408 26.893 12.955 1.00 12.10 78 ASN A C 1
ATOM 581 O O . ASN A 1 77 ? -18.336 27.110 12.357 1.00 13.27 78 ASN A O 1
ATOM 586 N N . THR A 1 78 ? -19.690 25.780 13.633 1.00 13.23 79 THR A N 1
ATOM 587 C CA . THR A 1 78 ? -18.693 24.747 13.908 1.00 11.38 79 THR A CA 1
ATOM 588 C C . THR A 1 78 ? -19.282 23.373 13.639 1.00 12.81 79 THR A C 1
ATOM 589 O O . THR A 1 78 ? -20.444 23.122 13.983 1.00 14.92 79 THR A O 1
ATOM 593 N N . VAL A 1 79 ? -18.476 22.507 13.061 1.00 11.65 80 VAL A N 1
ATOM 594 C CA . VAL A 1 79 ? -18.915 21.122 12.781 1.00 11.87 80 VAL A CA 1
ATOM 595 C C . VAL A 1 79 ? -18.045 20.209 13.634 1.00 12.26 80 VAL A C 1
ATOM 596 O O . VAL A 1 79 ? -16.870 20.493 13.871 1.00 13.18 80 VAL A O 1
ATOM 600 N N . TYR A 1 80 ? -18.647 19.145 14.164 1.00 11.55 81 TYR A N 1
ATOM 601 C CA . TYR A 1 80 ? -17.930 18.260 15.058 1.00 10.92 81 TYR A CA 1
ATOM 602 C C . TYR A 1 80 ? -17.848 16.855 14.457 1.00 11.22 81 TYR A C 1
ATOM 603 O O . TYR A 1 80 ? -18.687 16.438 13.668 1.00 12.43 81 TYR A O 1
ATOM 612 N N . LEU A 1 81 ? -16.820 16.123 14.860 1.00 10.29 82 LEU A N 1
ATOM 613 C CA . LEU A 1 81 ? -16.770 14.682 14.636 1.00 10.82 82 LEU A CA 1
ATOM 614 C C . LEU A 1 81 ? -16.510 14.032 15.954 1.00 10.20 82 LEU A C 1
ATOM 615 O O . LEU A 1 81 ? -15.372 14.152 16.481 1.00 12.03 82 LEU A O 1
ATOM 620 N N . GLN A 1 82 ? -17.556 13.362 16.463 1.00 9.54 83 GLN A N 1
ATOM 621 C CA . GLN A 1 82 ? -17.434 12.635 17.720 1.00 9.74 83 GLN A CA 1
ATOM 622 C C . GLN A 1 82 ? -16.971 11.220 17.356 1.00 10.25 83 GLN A C 1
ATOM 623 O O . GLN A 1 82 ? -17.724 10.466 16.769 1.00 13.28 83 GLN A O 1
ATOM 629 N N . MET A 1 83 ? -15.733 10.894 17.701 1.00 9.15 84 MET A N 1
ATOM 630 C CA A MET A 1 83 ? -15.111 9.616 17.306 0.60 9.41 84 MET A CA 1
ATOM 631 C CA B MET A 1 83 ? -15.207 9.578 17.298 0.40 9.13 84 MET A CA 1
ATOM 632 C C . MET A 1 83 ? -15.128 8.694 18.508 1.00 10.26 84 MET A C 1
ATOM 633 O O . MET A 1 83 ? -14.335 8.935 19.424 1.00 12.98 84 MET A O 1
ATOM 642 N N . ASN A 1 84 ? -16.005 7.700 18.529 1.00 10.07 85 ASN A N 1
ATOM 643 C CA . ASN A 1 84 ? -15.970 6.724 19.621 1.00 10.34 85 ASN A CA 1
ATOM 644 C C . ASN A 1 84 ? -15.448 5.391 19.140 1.00 12.72 85 ASN A C 1
ATOM 645 O O . ASN A 1 84 ? -15.242 5.181 17.946 1.00 12.35 85 ASN A O 1
ATOM 650 N N . SER A 1 85 ? -15.148 4.508 20.106 1.00 13.64 86 SER A N 1
ATOM 651 C CA A SER A 1 85 ? -14.695 3.150 19.764 0.50 11.47 86 SER A CA 1
ATOM 652 C CA B SER A 1 85 ? -14.658 3.161 19.790 0.50 13.07 86 SER A CA 1
ATOM 653 C C . SER A 1 85 ? -13.501 3.231 18.794 1.00 12.06 86 SER A C 1
ATOM 654 O O . SER A 1 85 ? -13.479 2.542 17.771 1.00 12.57 86 SER A O 1
ATOM 659 N N . LEU A 1 86 ? -12.583 4.152 19.050 1.00 11.59 87 LEU A N 1
ATOM 660 C CA . LEU A 1 86 ? -11.468 4.316 18.158 1.00 10.45 87 LEU A CA 1
ATOM 661 C C . LEU A 1 86 ? -10.596 3.056 18.032 1.00 11.04 87 LEU A C 1
ATOM 662 O O . LEU A 1 86 ? -10.376 2.312 18.978 1.00 11.55 87 LEU A O 1
ATOM 667 N N . LYS A 1 87 ? -10.049 2.855 16.847 1.00 10.06 88 LYS A N 1
ATOM 668 C CA . LYS A 1 87 ? -9.181 1.733 16.499 1.00 10.55 88 LYS A CA 1
ATOM 669 C C . LYS A 1 87 ? -7.863 2.281 15.990 1.00 10.73 88 LYS A C 1
ATOM 670 O O . LYS A 1 87 ? -7.853 3.353 15.363 1.00 11.56 88 LYS A O 1
ATOM 676 N N . PRO A 1 88 ? -6.764 1.513 16.144 1.00 11.64 89 PRO A N 1
ATOM 677 C CA . PRO A 1 88 ? -5.512 2.000 15.534 1.00 10.71 89 PRO A CA 1
ATOM 678 C C . PRO A 1 88 ? -5.645 2.250 14.036 1.00 11.91 89 PRO A C 1
ATOM 679 O O . PRO A 1 88 ? -5.038 3.208 13.484 1.00 13.12 89 PRO A O 1
ATOM 683 N N . GLU A 1 89 ? -6.533 1.493 13.400 1.00 11.39 90 GLU A N 1
ATOM 684 C CA . GLU A 1 89 ? -6.773 1.696 11.970 1.00 13.62 90 GLU A CA 1
ATOM 685 C C . GLU A 1 89 ? -7.382 3.089 11.652 1.00 11.94 90 GLU A C 1
ATOM 686 O O . GLU A 1 89 ? -7.371 3.535 10.502 1.00 13.95 90 GLU A O 1
ATOM 692 N N . ASP A 1 90 ? -7.975 3.759 12.628 1.00 10.20 91 ASP A N 1
ATOM 693 C CA . ASP A 1 90 ? -8.493 5.128 12.429 1.00 9.56 91 ASP A CA 1
ATOM 694 C C . ASP A 1 90 ? -7.374 6.186 12.454 1.00 9.88 91 ASP A C 1
ATOM 695 O O . ASP A 1 90 ? -7.630 7.366 12.224 1.00 11.34 91 ASP A O 1
ATOM 700 N N . THR A 1 91 ? -6.131 5.788 12.752 1.00 9.13 92 THR A N 1
ATOM 701 C CA . THR A 1 91 ? -5.036 6.776 12.798 1.00 9.43 92 THR A CA 1
ATOM 702 C C . THR A 1 91 ? -4.955 7.445 11.407 1.00 9.35 92 THR A C 1
ATOM 703 O O . THR A 1 91 ? -4.814 6.760 10.371 1.00 10.32 92 THR A O 1
ATOM 707 N N . ALA A 1 92 ? -4.907 8.770 11.386 1.00 8.47 93 ALA A N 1
ATOM 708 C CA . ALA A 1 92 ? -4.939 9.477 10.085 1.00 9.00 93 ALA A CA 1
ATOM 709 C C . ALA A 1 92 ? -4.788 10.963 10.361 1.00 9.96 93 ALA A C 1
ATOM 710 O O . ALA A 1 92 ? -5.031 11.413 11.484 1.00 9.53 93 ALA A O 1
ATOM 712 N N . ILE A 1 93 ? -4.530 11.722 9.322 1.00 9.80 94 ILE A N 1
ATOM 713 C CA . ILE A 1 93 ? -4.850 13.157 9.379 1.00 9.21 94 ILE A CA 1
ATOM 714 C C . ILE A 1 93 ? -6.311 13.326 8.986 1.00 11.57 94 ILE A C 1
ATOM 715 O O . ILE A 1 93 ? -6.731 12.832 7.940 1.00 11.91 94 ILE A O 1
ATOM 720 N N . TYR A 1 94 ? -7.069 14.024 9.821 1.00 9.76 95 TYR A N 1
ATOM 721 C CA . TYR A 1 94 ? -8.506 14.243 9.541 1.00 9.07 95 TYR A CA 1
ATOM 722 C C . TYR A 1 94 ? -8.687 15.669 9.055 1.00 9.98 95 TYR A C 1
ATOM 723 O O . TYR A 1 94 ? -8.119 16.598 9.639 1.00 11.66 95 TYR A O 1
ATOM 732 N N . TYR A 1 95 ? -9.436 15.817 7.953 1.00 10.05 96 TYR A N 1
ATOM 733 C CA . TYR A 1 95 ? -9.687 17.111 7.329 1.00 11.09 96 TYR A CA 1
ATOM 734 C C . TYR A 1 95 ? -11.160 1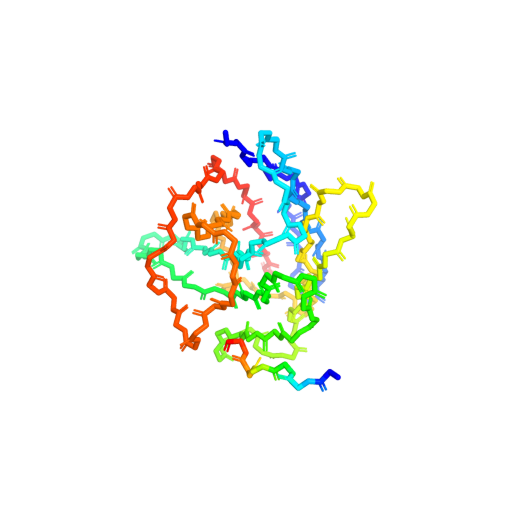7.437 7.355 1.00 10.48 96 TYR A C 1
ATOM 735 O O . TYR A 1 95 ? -11.995 16.588 7.083 1.00 11.12 96 TYR A O 1
ATOM 744 N N . CYS A 1 96 ? -11.499 18.672 7.684 1.00 11.93 97 CYS A N 1
ATOM 745 C CA A CYS A 1 96 ? -12.834 19.248 7.506 0.50 10.77 97 CYS A CA 1
ATOM 746 C CA B CYS A 1 96 ? -12.881 19.033 7.389 0.50 12.21 97 CYS A CA 1
ATOM 747 C C . CYS A 1 96 ? -12.954 19.776 6.080 1.00 11.41 97 CYS A C 1
ATOM 748 O O . CYS A 1 96 ? -11.951 20.323 5.566 1.00 12.97 97 CYS A O 1
ATOM 753 N N . ALA A 1 97 ? -14.142 19.756 5.507 1.00 10.61 98 ALA A N 1
ATOM 754 C CA . ALA A 1 97 ? -14.298 20.210 4.119 1.00 9.73 98 ALA A CA 1
ATOM 755 C C . ALA A 1 97 ? -15.732 20.665 3.888 1.00 9.68 98 ALA A C 1
ATOM 756 O O . ALA A 1 97 ? -16.635 20.331 4.650 1.00 13.56 98 ALA A O 1
ATOM 758 N N . ALA A 1 98 ? -15.900 21.551 2.921 1.00 11.45 99 ALA A N 1
ATOM 759 C CA . ALA A 1 98 ? -17.250 21.973 2.553 1.00 10.46 99 ALA A CA 1
ATOM 760 C C . ALA A 1 98 ? -17.405 21.942 1.064 1.00 13.63 99 ALA A C 1
ATOM 761 O O . ALA A 1 98 ? -16.418 22.155 0.357 1.00 12.41 99 ALA A O 1
ATOM 763 N N . LYS A 1 99 ? -18.628 21.671 0.598 1.00 14.16 100 LYS A N 1
ATOM 764 C CA . LYS A 1 99 ? -18.919 21.782 -0.835 1.00 16.04 100 LYS A CA 1
ATOM 765 C C . LYS A 1 99 ? -18.971 23.266 -1.212 1.00 16.22 100 LYS A C 1
ATOM 766 O O . LYS A 1 99 ? -18.844 24.126 -0.366 1.00 16.15 100 LYS A O 1
ATOM 772 N N . PHE A 1 100 ? -19.048 23.572 -2.494 1.00 16.08 101 PHE A N 1
ATOM 773 C CA . PHE A 1 100 ? -18.744 24.939 -2.949 1.00 18.48 101 PHE A CA 1
ATOM 774 C C . PHE A 1 100 ? -19.793 25.976 -2.657 1.00 18.33 101 PHE A C 1
ATOM 775 O O . PHE A 1 100 ? -19.492 27.189 -2.630 1.00 18.62 101 PHE A O 1
ATOM 783 N N . SER A 1 101 ? -21.034 25.522 -2.475 1.00 16.00 102 SER A N 1
ATOM 784 C CA . SER A 1 101 ? -22.201 26.419 -2.479 1.00 16.85 102 SER A CA 1
ATOM 785 C C . SER A 1 101 ? -23.215 25.888 -1.479 1.00 17.89 102 SER A C 1
ATOM 786 O O . SER A 1 101 ? -23.250 24.675 -1.226 1.00 19.91 102 SER A O 1
ATOM 789 N N . PRO A 1 102 ? -24.057 26.768 -0.924 1.00 17.94 103 PRO A N 1
ATOM 790 C CA . PRO A 1 102 ? -25.118 26.260 -0.040 1.00 19.08 103 PRO A CA 1
ATOM 791 C C . PRO A 1 102 ? -25.933 25.158 -0.723 1.00 19.33 103 PRO A C 1
ATOM 792 O O . PRO A 1 102 ? -26.280 25.274 -1.904 1.00 18.65 103 PRO A O 1
ATOM 796 N N . GLY A 1 103 ? -26.299 24.127 0.035 1.00 17.24 104 GLY A N 1
ATOM 797 C CA . GLY A 1 103 ? -27.129 23.092 -0.545 1.00 18.99 104 GLY A CA 1
ATOM 798 C C . GLY A 1 103 ? -26.954 21.777 0.157 1.00 18.44 104 GLY A C 1
ATOM 799 O O . GLY A 1 103 ? -26.243 21.683 1.139 1.00 17.27 104 GLY A O 1
ATOM 800 N N . TYR A 1 104 ? -27.553 20.746 -0.429 1.00 17.34 105 TYR A N 1
ATOM 801 C CA . TYR A 1 104 ? -27.523 19.405 0.111 1.00 15.24 105 TYR A CA 1
ATOM 802 C C . TYR A 1 104 ? -26.355 18.639 -0.488 1.00 16.72 105 TYR A C 1
ATOM 803 O O . TYR A 1 104 ? -25.851 18.983 -1.591 1.00 18.10 105 TYR A O 1
ATOM 812 N N . CYS A 1 105 ? -25.963 17.559 0.175 1.00 15.98 106 CYS A N 1
ATOM 813 C CA . CYS A 1 105 ? -24.757 16.816 -0.234 1.00 15.51 106 CYS A CA 1
ATOM 814 C C . CYS A 1 105 ? -25.002 15.999 -1.479 1.00 15.11 106 CYS A C 1
ATOM 815 O O . CYS A 1 105 ? -24.082 15.745 -2.273 1.00 16.90 106 CYS A O 1
ATOM 818 N N . GLY A 1 106 ? -26.236 15.527 -1.661 1.00 16.53 107 GLY A N 1
ATOM 819 C CA . GLY A 1 106 ? -26.524 14.837 -2.908 1.00 16.03 107 GLY A CA 1
ATOM 820 C C . GLY A 1 106 ? -25.992 13.420 -2.961 1.00 14.87 107 GLY A C 1
ATOM 821 O O . GLY A 1 106 ? -25.998 12.806 -4.050 1.00 19.43 107 GLY A O 1
ATOM 822 N N . GLY A 1 107 ? -25.610 12.847 -1.819 1.00 12.55 108 GLY A N 1
ATOM 823 C CA . GLY A 1 107 ? -25.336 11.402 -1.770 1.00 14.76 108 GLY A CA 1
ATOM 824 C C . GLY A 1 107 ? -23.939 10.980 -2.185 1.00 14.68 108 GLY A C 1
ATOM 825 O O . GLY A 1 107 ? -23.702 9.765 -2.432 1.00 18.08 108 GLY A O 1
ATOM 826 N N . SER A 1 108 ? -23.003 11.935 -2.159 1.00 15.25 109 SER A N 1
ATOM 827 C CA . SER A 1 108 ? -21.653 11.691 -2.669 1.00 15.17 109 SER A CA 1
ATOM 828 C C . SER A 1 108 ? -20.559 12.435 -1.951 1.00 14.68 109 SER A C 1
ATOM 829 O O . SER A 1 108 ? -20.801 13.487 -1.288 1.00 14.07 109 SER A O 1
ATOM 832 N N . TRP A 1 109 ? -19.366 11.854 -2.086 1.00 13.64 110 TRP A N 1
ATOM 833 C CA . TRP A 1 109 ? -18.167 12.511 -1.580 1.00 14.41 110 TRP A CA 1
ATOM 834 C C . TRP A 1 109 ? -17.560 13.486 -2.595 1.00 13.55 110 TRP A C 1
ATOM 835 O O . TRP A 1 109 ? -16.489 14.041 -2.307 1.00 15.34 110 TRP A O 1
ATOM 846 N N . SER A 1 110 ? -18.185 13.666 -3.753 1.00 14.78 111 SER A N 1
ATOM 847 C CA . SER A 1 110 ? -17.584 14.484 -4.816 1.00 15.99 111 SER A CA 1
ATOM 848 C C . SER A 1 110 ? -17.817 15.954 -4.568 1.00 12.89 111 SER A C 1
ATOM 849 O O . SER A 1 110 ? -18.817 16.337 -3.970 1.00 14.62 111 SER A O 1
ATOM 852 N N . ASN A 1 111 ? -16.949 16.764 -5.173 1.00 11.96 112 ASN A N 1
ATOM 853 C CA . ASN A 1 111 ? -17.160 18.228 -5.257 1.00 11.62 112 ASN A CA 1
ATOM 854 C C . ASN A 1 111 ? -17.054 18.949 -3.950 1.00 12.64 112 ASN A C 1
ATOM 855 O O . ASN A 1 111 ? -17.660 19.997 -3.735 1.00 13.47 112 ASN A O 1
ATOM 860 N N . PHE A 1 112 ? -16.209 18.417 -3.081 1.00 11.92 113 PHE A N 1
ATOM 861 C CA . PHE A 1 112 ? -15.853 19.184 -1.926 1.00 11.90 113 PHE A CA 1
ATOM 862 C C . PHE A 1 112 ? -14.771 20.177 -2.345 1.00 17.35 113 PHE A C 1
ATOM 863 O O . PHE A 1 112 ? -13.892 19.858 -3.167 1.00 20.00 113 PHE A O 1
ATOM 871 N N . GLY A 1 113 ? -14.889 21.392 -1.835 1.00 17.52 114 GLY A N 1
ATOM 872 C CA . GLY A 1 113 ? -14.140 22.518 -2.411 1.00 20.27 114 GLY A CA 1
ATOM 873 C C . GLY A 1 113 ? -13.275 23.295 -1.443 1.00 21.35 114 GLY A C 1
ATOM 874 O O . GLY A 1 113 ? -12.225 23.811 -1.832 1.00 21.85 114 GLY A O 1
ATOM 875 N N . TYR A 1 114 ? -13.737 23.438 -0.200 1.00 18.45 115 TYR A N 1
ATOM 876 C CA . TYR A 1 114 ? -12.927 24.125 0.843 1.00 17.97 115 TYR A CA 1
ATOM 877 C C . TYR A 1 114 ? -12.433 23.060 1.806 1.00 19.19 115 TYR A C 1
ATOM 878 O O . TYR A 1 114 ? -13.206 22.119 2.139 1.00 20.00 115 TYR A O 1
ATOM 887 N N . TRP A 1 115 ? -11.170 23.184 2.245 1.00 16.82 116 TRP A N 1
ATOM 888 C CA . TRP A 1 115 ? -10.499 22.144 3.021 1.00 16.87 116 TRP A CA 1
ATOM 889 C C . TRP A 1 115 ? -9.727 22.811 4.147 1.00 16.63 116 TRP A C 1
ATOM 890 O O . TRP A 1 115 ? -9.038 23.830 3.913 1.00 19.25 116 TRP A O 1
ATOM 901 N N . GLY A 1 116 ? -9.793 22.245 5.352 1.00 13.80 117 GLY A N 1
ATOM 902 C CA . GLY A 1 116 ? -8.848 22.632 6.413 1.00 14.68 117 GLY A CA 1
ATOM 903 C C . GLY A 1 116 ? -7.442 22.076 6.230 1.00 14.95 117 GLY A C 1
ATOM 904 O O . GLY A 1 116 ? -7.172 21.291 5.304 1.00 16.99 117 GLY A O 1
ATOM 905 N N . GLN A 1 117 ? -6.503 22.505 7.088 1.00 14.85 118 GLN A N 1
ATOM 906 C CA . GLN A 1 117 ? -5.137 22.044 6.994 1.00 16.34 118 GLN A CA 1
ATOM 907 C C . GLN A 1 117 ? -4.955 20.620 7.567 1.00 15.44 118 GLN A C 1
ATOM 908 O O . GLN A 1 117 ? -3.893 19.986 7.401 1.00 18.18 118 GLN A O 1
ATOM 914 N N . GLY A 1 118 ? -5.907 20.226 8.392 1.00 13.43 119 GLY A N 1
ATOM 915 C CA . GLY A 1 118 ? -5.990 18.879 8.914 1.00 13.47 119 GLY A CA 1
ATOM 916 C C . GLY A 1 118 ? -5.537 18.808 10.368 1.00 14.07 119 GLY A C 1
ATOM 917 O O . GLY A 1 118 ? -4.744 19.642 10.815 1.00 16.06 119 GLY A O 1
ATOM 918 N N . THR A 1 119 ? -5.946 17.741 11.046 1.00 12.87 120 THR A N 1
ATOM 919 C CA . THR A 1 119 ? -5.525 17.498 12.443 1.00 13.09 120 THR A CA 1
ATOM 920 C C . THR A 1 119 ? -5.186 16.031 12.611 1.00 12.37 120 THR A C 1
ATOM 921 O O . THR A 1 119 ? -5.896 15.146 12.127 1.00 12.21 120 THR A O 1
ATOM 925 N N . GLN A 1 120 ? -4.062 15.768 13.264 1.00 12.09 121 GLN A N 1
ATOM 926 C CA . GLN A 1 120 ? -3.635 14.391 13.468 1.00 10.09 121 GLN A CA 1
ATOM 927 C C . GLN A 1 120 ? -4.422 13.679 14.547 1.00 11.17 121 GLN A C 1
ATOM 928 O O . GLN A 1 120 ? -4.564 14.182 15.668 1.00 12.00 121 GLN A O 1
ATOM 934 N N . VAL A 1 121 ? -4.847 12.462 14.214 1.00 9.40 122 VAL A N 1
ATOM 935 C CA . VAL A 1 121 ? -5.492 11.562 15.163 1.00 9.35 122 VAL A CA 1
ATOM 936 C C . VAL A 1 121 ? -4.714 10.268 15.210 1.00 9.62 122 VAL A C 1
ATOM 937 O O . VAL A 1 121 ? -4.507 9.629 14.154 1.00 11.74 122 VAL A O 1
ATOM 941 N N . THR A 1 122 ? -4.092 9.995 16.362 1.00 8.96 123 THR A N 1
ATOM 942 C CA . THR A 1 122 ? -3.336 8.745 16.531 1.00 8.94 123 THR A CA 1
ATOM 943 C C . THR A 1 122 ? -4.007 7.865 17.538 1.00 10.97 123 THR A C 1
ATOM 944 O O . THR A 1 122 ? -4.454 8.365 18.601 1.00 11.44 123 THR A O 1
ATOM 948 N N . VAL A 1 123 ? -4.151 6.598 17.206 1.00 10.12 124 VAL A N 1
ATOM 949 C CA . VAL A 1 123 ? -4.813 5.643 18.116 1.00 11.38 124 VAL A CA 1
ATOM 950 C C . VAL A 1 123 ? -3.858 4.471 18.234 1.00 11.23 124 VAL A C 1
ATOM 951 O O . VAL A 1 123 ? -3.468 3.874 17.209 1.00 12.01 124 VAL A O 1
ATOM 955 N N . SER A 1 124 ? -3.482 4.115 19.492 1.00 10.82 125 SER A N 1
ATOM 956 C CA . SER A 1 124 ? -2.494 3.096 19.744 1.00 10.76 125 SER A CA 1
ATOM 957 C C . SER A 1 124 ? -3.063 1.896 20.474 1.00 12.68 125 SER A C 1
ATOM 958 O O . SER A 1 124 ? -3.976 2.070 21.305 1.00 15.81 125 SER A O 1
ATOM 961 N N . SER A 1 125 ? -2.491 0.731 20.212 1.00 14.26 126 SER A N 1
ATOM 962 C CA . SER A 1 125 ? -2.765 -0.518 20.965 1.00 16.10 126 SER A CA 1
ATOM 963 C C . SER A 1 125 ? -1.553 -0.838 21.871 1.00 21.45 126 SER A C 1
ATOM 964 O O . SER A 1 125 ? -0.651 0.012 22.008 1.00 19.38 126 SER A O 1
ATOM 967 N N . HIS A 1 126 ? -1.584 -1.995 22.546 1.00 19.68 127 HIS A N 1
ATOM 968 C CA . HIS A 1 126 ? -0.577 -2.339 23.575 1.00 26.92 127 HIS A CA 1
ATOM 969 C C . HIS A 1 126 ? 0.621 -2.820 22.766 1.00 30.51 127 HIS A C 1
ATOM 970 O O . HIS A 1 126 ? 1.527 -2.060 22.530 1.00 34.60 127 HIS A O 1
ATOM 977 N N . ASP B 2 4 ? -40.787 19.868 6.170 1.00 36.58 135 ASP B N 1
ATOM 978 C CA . ASP B 2 4 ? -39.398 19.356 6.078 1.00 37.28 135 ASP B CA 1
ATOM 979 C C . ASP B 2 4 ? -39.337 17.984 5.368 1.00 34.01 135 ASP B C 1
ATOM 980 O O . ASP B 2 4 ? -39.615 16.938 5.968 1.00 37.29 135 ASP B O 1
ATOM 985 N N . TYR B 2 5 ? -38.971 18.001 4.094 1.00 26.32 136 TYR B N 1
ATOM 986 C CA . TYR B 2 5 ? -38.578 16.784 3.423 1.00 22.42 136 TYR B CA 1
ATOM 987 C C . TYR B 2 5 ? -37.154 16.861 2.998 1.00 22.23 136 TYR B C 1
ATOM 988 O O . TYR B 2 5 ? -36.849 17.144 1.846 1.00 24.10 136 TYR B O 1
ATOM 997 N N . GLU B 2 6 ? -36.275 16.571 3.932 1.00 19.05 137 GLU B N 1
ATOM 998 C CA . GLU B 2 6 ? -34.861 16.674 3.642 1.00 17.35 137 GLU B CA 1
ATOM 999 C C . GLU B 2 6 ? -34.364 15.395 2.939 1.00 17.61 137 GLU B C 1
ATOM 1000 O O . GLU B 2 6 ? -34.655 14.295 3.400 1.00 18.66 137 GLU B O 1
ATOM 1006 N N . PRO B 2 7 ? -33.589 15.526 1.839 1.00 16.89 138 PRO B N 1
ATOM 1007 C CA . PRO B 2 7 ? -33.021 14.337 1.195 1.00 17.53 138 PRO B CA 1
ATOM 1008 C C . PRO B 2 7 ? -31.940 13.696 2.067 1.00 16.18 138 PRO B C 1
ATOM 1009 O O . PRO B 2 7 ? -31.290 14.377 2.876 1.00 15.80 138 PRO B O 1
ATOM 1013 N N . GLU B 2 8 ? -31.735 12.414 1.849 1.00 18.61 139 GLU B N 1
ATOM 1014 C CA . GLU B 2 8 ? -30.594 11.748 2.459 1.00 18.29 139 GLU B CA 1
ATOM 1015 C C . GLU B 2 8 ? -29.302 12.439 2.032 1.00 18.24 139 GLU B C 1
ATOM 1016 O O . GLU B 2 8 ? -29.146 12.923 0.890 1.00 18.84 139 GLU B O 1
ATOM 1022 N N . ALA B 2 9 ? -28.348 12.446 2.946 1.00 17.91 140 ALA B N 1
ATOM 1023 C CA . ALA B 2 9 ? -27.105 13.164 2.706 1.00 17.23 140 ALA B CA 1
ATOM 1024 C C . ALA B 2 9 ? -26.187 12.387 1.767 1.00 18.72 140 ALA B C 1
ATOM 1025 O O . ALA B 2 9 ? -26.264 11.143 1.688 1.00 21.33 140 ALA B O 1
#

Organism: Homo sapiens (NCBI:txid9606)

=== Feature glossary ===
The record interleaves many kinds of information about one protein. Here is each kind framed as the question it answers.

Q: What does the local fold look like, residue by residue?
A: The Foldseek 3Di string encodes local tertiary geometry as a 20-letter alphabet — one character per residue — derived from the relative positions of nearby Cα atoms. Unlike the amino-acid sequence, 3Di is a direct function of the 3D structure, so two proteins with the same fold have similar 3Di strings even at low sequence identity.

Q: Which residues are in helices, strands, or loops?
A: The SS8 string is DSSP's per-residue secondary-structure call. α-helix (H) means an i→i+4 H-bond ladder; β-strand (E) means the residue participates in a β-sheet; 3₁₀ (G) and π (I) are tighter and wider helices; T/S are turns/bends; '-' is loop.

Q: How big and how compact is the whole molecule?
A: Radius of gyration (Rg) is the root-mean-square distance of Cα atoms from their centroid — a single number for overall size and compactness. A globular domain of N residues has Rg ≈ 2.2·N^0.38 Å; an extended or disordered chain has a much larger Rg. The Cα contact count is the number of residue pairs whose Cα atoms are within 8 Å and are more than four positions apart in sequence — a standard proxy for tertiary packing density. The bounding box is the smallest axis-aligned box enclosing all Cα atoms.

Q: Where is each backbone atom in 3D?
A: Structure coordinates are given as an mmCIF _atom_site loop: one row per atom with element, residue name, chain id, sequence number, and x/y/z position in Å. Only the four main-chain atoms per residue are included here; side chains are omitted to keep the record compact.

Q: What is the amino-acid chain?
A: Primary structure: the covalent order of the twenty standard amino acids along the backbone. Two proteins with the same sequence will (almost always) fold to the same structure; two with 30% identity often share a fold but not the details.

Q: What if only a Cα trace is available?
A: Three-state secondary structure (P-SEA) collapses the eight DSSP classes into helix (a), strand (b), and coil (c). P-SEA assigns these from Cα geometry alone — distances and angles — without requiring backbone oxygens, so it works on any Cα trace.

Q: What family and function is it annotated with?
A: Database cross-references. InterPro integrates a dozen domain/family signature databases into unified entries with residue-range hits. GO terms attach function/process/location labels with evidence codes. CATH codes position the fold in a four-level structural taxonomy. Organism is the NCBI-taxonomy species name.

Q: How confident is the AlphaFold model at each residue?
A: pLDDT is the predicted lDDT-Cα score: AlphaFold's confidence that the local environment of each residue (all inter-atomic distances within 15 Å) is correctly placed. It is a per-residue number between 0 and 100, with higher meaning more reliable.

Q: How mobile is each atom in the crystal?
A: B-factor (Debye–Waller factor) reflects atomic displacement in the crystal lattice. It is an experimental observable (units Å²), not a prediction; low values mean the atom is pinned down, high values mean it moves or is heterogeneous across the crystal.

Q: Which residues are buried vs exposed?
A: SASA measures how much of the protein is reachable by solvent. It is computed by rolling a water-sized probe over the atomic surface and summing the exposed area (Å²). Per-residue SASA distinguishes core (buried, low SASA) from surface (exposed, high SASA) residues; total SASA is a whole-molecule size measure.

Q: What do the diagnostic plots show?
A: Plot images: a contact map (which residues are close in 3D, as an N×N binary image), a Ramachandran scatter (backbone torsion angles, revealing secondary-structure composition at a glance), and — for AlphaFold stru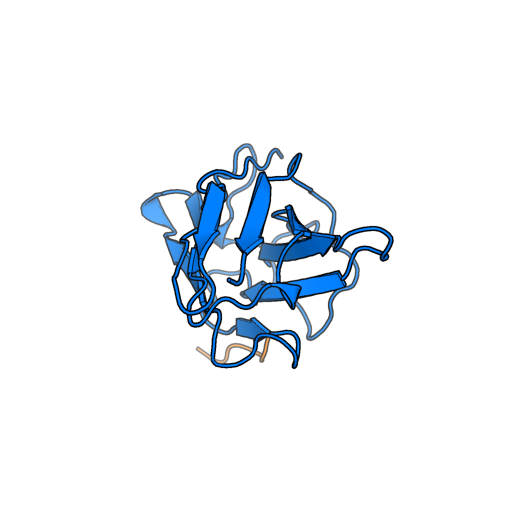ctures — a PAE heatmap (pairwise prediction confidence).

Q: What known structures does this most resemble?
A: The Foldseek neighbor list gives the closest experimentally determined structures in the PDB, ranked by structural alignment. TM-score near 1 means near-identical fold; near 0.3 means only rough topology match. This is how one finds what a novel AlphaFold prediction most rese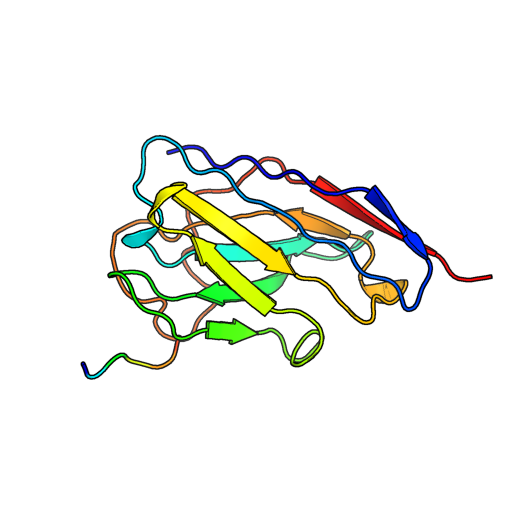mbles in the solved-structure universe.

Q: Are the domains correctly placed relative to each other?
A: Predicted aligned error is AlphaFold's pairwise confidence. Unlike pLDDT (per-residue), PAE is per-residue-pair and captures whether two parts of the structure are correctly placed relative to each other. Units are ångströms of expected positional error.

Q: What do the rendered images show?
A: Structure images are PyMOL renders from six orthogonal camera directions. Cartoon representation draws helices as coils and strands as arrows; sticks shows the backbone as bonds; surface shows the solvent-excluded envelope. Rainbow coloring maps sequence position to hue (blue→red, N→C); chain coloring assigns a distinct color per polypeptide.

Q: What are the backbone torsion angles?
A: φ (phi) and ψ (psi) are the two rotatable backbone dihedrals per residue: φ is the C(i-1)–N–Cα–C torsion, ψ is the N–Cα–C–N(i+1) torsion, both in degrees on (−180°, 180°]. α-helical residues cluster near (−60°, −45°); β-strand residues near (−120°, +130°). A Ramachandran plot is simply a scatter of (φ, ψ) for every residue.